Protein AF-A0A6A3B859-F1 (afdb_monomer)

Solvent-accessible surface area (backbone atoms only — not comparable to full-atom values): 10552 Å² total; per-residue (Å²): 140,86,83,90,83,88,84,82,85,83,85,79,94,73,89,78,87,81,82,96,79,79,79,92,73,79,75,86,79,73,76,80,72,73,83,77,74,80,78,75,80,76,87,73,84,78,82,74,86,73,85,73,78,82,72,88,69,77,89,72,78,86,77,82,79,72,71,83,70,83,63,79,61,38,52,19,73,79,68,69,44,76,43,48,73,91,72,56,39,71,60,63,31,50,30,62,92,42,61,76,45,74,45,32,42,40,62,57,36,34,77,78,69,65,49,62,94,81,49,85,65,33,83,42,68,48,55,26,25,76,68,76,64,46,63,54,93,79,60,76,31,84,42,64,31,48,64,44,45,80,91,106

Foldseek 3Di:
DDDDDDDDDDDDPPPPDDDDDDPPDDDPPPPPDDDPDPPPPDPDPPPPPDPDPPPPDDDDPPPPPPPPPVQVWFQFPAQRDTDRPVPFDFFPAAAQPADWDWDFLLRVCCVPPVDDPPDPRSRPIQTARPRPGHSDPPDTHPDGGTGDGPVD

Organism: Hibiscus syriacus (NCBI:txid106335)

Structure (mmCIF, N/CA/C/O backbone):
data_AF-A0A6A3B859-F1
#
_entry.id   AF-A0A6A3B859-F1
#
loop_
_atom_site.group_PDB
_atom_site.id
_atom_site.type_symbol
_atom_site.label_atom_id
_atom_site.label_alt_id
_atom_site.label_comp_id
_atom_site.label_asym_id
_atom_site.label_entity_id
_atom_site.label_seq_id
_atom_site.pdbx_PDB_ins_code
_atom_site.Cartn_x
_atom_site.Cartn_y
_atom_site.Cartn_z
_atom_site.occupancy
_atom_site.B_iso_or_equiv
_atom_site.auth_seq_id
_atom_site.auth_comp_id
_atom_site.auth_asym_id
_atom_site.auth_atom_id
_atom_site.pdbx_PDB_model_num
ATOM 1 N N . MET A 1 1 ? 65.696 -24.833 -46.883 1.00 40.25 1 MET A N 1
ATOM 2 C CA . MET A 1 1 ? 65.855 -23.664 -45.988 1.00 40.25 1 MET A CA 1
ATOM 3 C C . MET A 1 1 ? 65.036 -22.518 -46.575 1.00 40.25 1 MET A C 1
ATOM 5 O O . MET A 1 1 ? 65.518 -21.815 -47.454 1.00 40.25 1 MET A O 1
ATOM 9 N N . SER A 1 2 ? 63.761 -22.429 -46.187 1.00 37.59 2 SER A N 1
ATOM 10 C CA . SER A 1 2 ? 62.776 -21.487 -46.742 1.00 37.59 2 SER A CA 1
ATOM 11 C C . SER A 1 2 ? 62.836 -20.139 -46.027 1.00 37.59 2 SER A C 1
ATOM 13 O O . SER A 1 2 ? 62.905 -20.095 -44.801 1.00 37.59 2 SER A O 1
ATOM 15 N N . LYS A 1 3 ? 62.807 -19.043 -46.792 1.00 48.38 3 LYS A N 1
ATOM 16 C CA . LYS A 1 3 ? 62.762 -17.671 -46.272 1.00 48.38 3 LYS A CA 1
ATOM 17 C C . LYS A 1 3 ? 61.309 -17.212 -46.105 1.00 48.38 3 LYS A C 1
ATOM 19 O O . LYS A 1 3 ? 60.508 -17.347 -47.024 1.00 48.38 3 LYS A O 1
ATOM 24 N N . HIS A 1 4 ? 61.010 -16.670 -44.925 1.00 40.91 4 HIS A N 1
ATOM 25 C CA . HIS A 1 4 ? 59.766 -15.991 -44.562 1.00 40.91 4 HIS A CA 1
ATOM 26 C C . HIS A 1 4 ? 59.611 -14.652 -45.303 1.00 40.91 4 HIS A C 1
ATOM 28 O O . HIS A 1 4 ? 60.563 -13.878 -45.385 1.00 40.91 4 HIS A O 1
ATOM 34 N N . GLY A 1 5 ? 58.392 -14.353 -45.758 1.00 37.22 5 GLY A N 1
ATOM 35 C CA . GLY A 1 5 ? 57.959 -13.033 -46.219 1.00 37.22 5 GLY A CA 1
ATOM 36 C C . GLY A 1 5 ? 56.511 -12.798 -45.791 1.00 37.22 5 GLY A C 1
ATOM 37 O O . GLY A 1 5 ? 55.614 -13.517 -46.217 1.00 37.22 5 GLY A O 1
ATOM 38 N N . GLN A 1 6 ? 56.308 -11.838 -44.892 1.00 38.94 6 GLN A N 1
ATOM 39 C CA . GLN A 1 6 ? 55.046 -11.515 -44.227 1.00 38.94 6 GLN A CA 1
ATOM 40 C C . GLN A 1 6 ? 54.353 -10.366 -44.976 1.00 38.94 6 GLN A C 1
ATOM 42 O O . GLN A 1 6 ? 54.924 -9.286 -45.115 1.00 38.94 6 GLN A O 1
ATOM 47 N N . LEU A 1 7 ? 53.134 -10.601 -45.470 1.00 41.62 7 LEU A N 1
ATOM 48 C CA . LEU A 1 7 ? 52.266 -9.590 -46.084 1.00 41.62 7 LEU A CA 1
ATOM 49 C C . LEU A 1 7 ? 51.306 -9.038 -45.024 1.00 41.62 7 LEU A C 1
ATOM 51 O O . LEU A 1 7 ? 50.582 -9.787 -44.374 1.00 41.62 7 LEU A O 1
ATOM 55 N N . VAL A 1 8 ? 51.334 -7.717 -44.846 1.00 40.81 8 VAL A N 1
ATOM 56 C CA . VAL A 1 8 ? 50.486 -6.958 -43.920 1.00 40.81 8 VAL A CA 1
ATOM 57 C C . VAL A 1 8 ? 49.339 -6.356 -44.735 1.00 40.81 8 VAL A C 1
ATOM 59 O O . VAL A 1 8 ? 49.570 -5.510 -45.600 1.00 40.81 8 VAL A O 1
ATOM 62 N N . GLU A 1 9 ? 48.110 -6.812 -44.501 1.00 40.34 9 GLU A N 1
ATOM 63 C CA . GLU A 1 9 ? 46.917 -6.364 -45.227 1.00 40.34 9 GLU A CA 1
ATOM 64 C C . GLU A 1 9 ? 46.376 -5.059 -44.620 1.00 40.34 9 GLU A C 1
ATOM 66 O O . GLU A 1 9 ? 45.960 -5.001 -43.462 1.00 40.34 9 GLU A O 1
ATOM 71 N N . ARG A 1 10 ? 46.406 -3.988 -45.418 1.00 44.12 10 ARG A N 1
ATOM 72 C CA . ARG A 1 10 ? 45.831 -2.675 -45.103 1.00 44.12 10 ARG A CA 1
ATOM 73 C C . ARG A 1 10 ? 44.342 -2.689 -45.456 1.00 44.12 10 ARG A C 1
ATOM 75 O O . ARG A 1 10 ? 44.010 -2.742 -46.638 1.00 44.12 10 ARG A O 1
ATOM 82 N N . ARG A 1 11 ? 43.446 -2.578 -44.470 1.00 50.88 11 ARG A N 1
ATOM 83 C CA . ARG A 1 11 ? 42.012 -2.355 -44.731 1.00 50.88 11 ARG A CA 1
ATOM 84 C C . ARG A 1 11 ? 41.717 -0.863 -44.841 1.00 50.88 11 ARG A C 1
ATOM 86 O O . ARG A 1 11 ? 42.109 -0.065 -43.994 1.00 50.88 11 ARG A O 1
ATOM 93 N N . ASN A 1 12 ? 41.108 -0.524 -45.971 1.00 42.31 12 ASN A N 1
ATOM 94 C CA . ASN A 1 12 ? 40.900 0.809 -46.516 1.00 42.31 12 ASN A CA 1
ATOM 95 C C . ASN A 1 12 ? 39.658 1.455 -45.880 1.00 42.31 12 ASN A C 1
ATO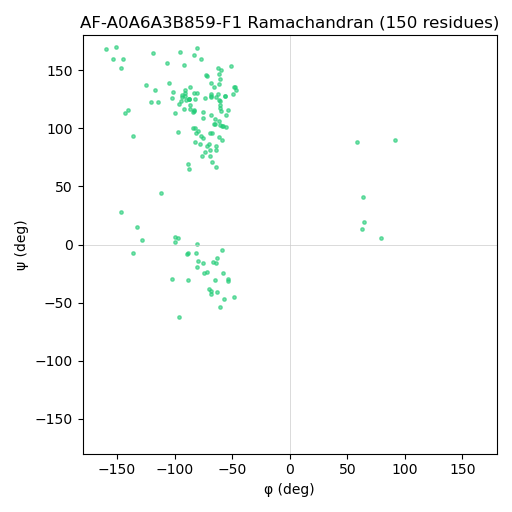M 97 O O . ASN A 1 12 ? 38.597 0.845 -45.816 1.00 42.31 12 ASN A O 1
ATOM 101 N N . LEU A 1 13 ? 39.808 2.691 -45.411 1.00 48.84 13 LEU A N 1
ATOM 102 C CA . LEU A 1 13 ? 38.779 3.511 -44.773 1.00 48.84 13 LEU A CA 1
ATOM 103 C C . LEU A 1 13 ? 38.017 4.310 -45.848 1.00 48.84 13 LEU A C 1
ATOM 105 O O . LEU A 1 13 ? 38.233 5.515 -45.963 1.00 48.84 13 LEU A O 1
ATOM 109 N N . LYS A 1 14 ? 37.216 3.656 -46.704 1.00 47.31 14 LYS A N 1
ATOM 110 C CA . LYS A 1 14 ? 36.539 4.334 -47.835 1.00 47.31 14 LYS A CA 1
ATOM 111 C C . LYS A 1 14 ? 35.150 3.816 -48.231 1.00 47.31 14 LYS A C 1
ATOM 113 O O . LYS A 1 14 ? 34.743 4.066 -49.354 1.00 47.31 14 LYS A O 1
ATOM 118 N N . ASP A 1 15 ? 34.374 3.244 -47.316 1.00 43.44 15 ASP A N 1
ATOM 119 C CA . ASP A 1 15 ? 32.955 2.939 -47.593 1.00 43.44 15 ASP A CA 1
ATOM 120 C C . ASP A 1 15 ? 32.010 3.810 -46.750 1.00 43.44 15 ASP A C 1
ATOM 122 O O . ASP A 1 15 ? 31.027 3.363 -4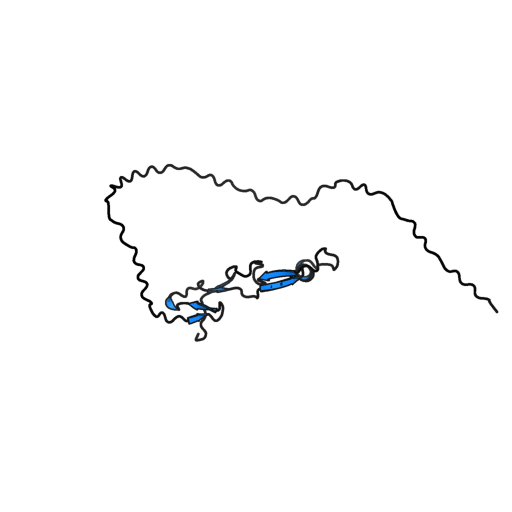6.162 1.00 43.44 15 ASP A O 1
ATOM 126 N N . PHE A 1 16 ? 32.344 5.102 -46.686 1.00 46.16 16 PHE A N 1
ATOM 127 C CA . PHE A 1 16 ? 31.431 6.158 -46.268 1.00 46.16 16 PHE A CA 1
ATOM 128 C C . PHE A 1 16 ? 30.535 6.519 -47.464 1.00 46.16 16 PHE A C 1
ATOM 130 O O . PHE A 1 16 ? 31.048 6.847 -48.532 1.00 46.16 16 PHE A O 1
ATOM 137 N N . TYR A 1 17 ? 29.222 6.564 -47.219 1.00 47.16 17 TYR A N 1
ATOM 138 C CA . TYR A 1 17 ? 28.186 7.231 -48.023 1.00 47.16 17 TYR A CA 1
ATOM 139 C C . TYR A 1 17 ? 27.477 6.404 -49.111 1.00 47.16 17 TYR A C 1
ATOM 141 O O . TYR A 1 17 ? 27.835 6.473 -50.278 1.00 47.16 17 TYR A O 1
ATOM 149 N N . MET A 1 18 ? 26.364 5.750 -48.748 1.00 44.44 18 MET A N 1
ATOM 150 C CA . MET A 1 18 ? 25.224 5.561 -49.657 1.00 44.44 18 MET A CA 1
ATOM 151 C C . MET A 1 18 ? 23.885 5.729 -48.919 1.00 44.44 18 MET A C 1
ATOM 153 O O . MET A 1 18 ? 23.530 4.951 -48.041 1.00 44.44 18 MET A O 1
ATOM 157 N N . ALA A 1 19 ? 23.163 6.770 -49.343 1.00 44.94 19 ALA A N 1
ATOM 158 C CA . ALA A 1 19 ? 21.708 6.852 -49.480 1.00 44.94 19 ALA A CA 1
ATOM 159 C C . ALA A 1 19 ? 20.816 6.612 -48.241 1.00 44.94 19 ALA A C 1
ATOM 161 O O . ALA A 1 19 ? 20.241 5.545 -48.048 1.00 44.94 19 ALA A O 1
ATOM 162 N N . LEU A 1 20 ? 20.545 7.689 -47.495 1.00 45.34 20 LEU A N 1
ATOM 163 C CA . LEU A 1 20 ? 19.324 7.812 -46.693 1.00 45.34 20 LEU A CA 1
ATOM 164 C C . LEU A 1 20 ? 18.164 8.264 -47.593 1.00 45.34 20 LEU A C 1
ATOM 166 O O . LEU A 1 20 ? 17.974 9.454 -47.824 1.00 45.34 20 LEU A O 1
ATOM 170 N N . THR A 1 21 ? 17.364 7.325 -48.088 1.00 55.19 21 THR A N 1
ATOM 171 C CA . THR A 1 21 ? 15.967 7.587 -48.478 1.00 55.19 21 THR A CA 1
ATOM 172 C C . THR A 1 21 ? 15.111 6.438 -47.959 1.00 55.19 21 THR A C 1
ATOM 174 O O . THR A 1 21 ? 14.990 5.389 -48.581 1.00 55.19 21 THR A O 1
ATOM 177 N N . VAL A 1 22 ? 14.559 6.625 -46.758 1.00 51.44 22 VAL A N 1
ATOM 178 C CA . VAL A 1 22 ? 13.645 5.673 -46.117 1.00 51.44 22 VAL A CA 1
ATOM 179 C C . VAL A 1 22 ? 12.206 6.084 -46.457 1.00 51.44 22 VAL A C 1
ATOM 181 O O . VAL A 1 22 ? 11.854 7.247 -46.247 1.00 51.44 22 VAL A O 1
ATOM 184 N N . PRO A 1 23 ? 11.357 5.174 -46.968 1.00 46.44 23 PRO A N 1
ATOM 185 C CA . PRO A 1 23 ? 9.937 5.445 -47.158 1.00 46.44 23 PRO A CA 1
ATOM 186 C C . PRO A 1 23 ? 9.251 5.644 -45.799 1.00 46.44 23 PRO A C 1
ATOM 188 O O . PRO A 1 23 ? 9.470 4.872 -44.865 1.00 46.44 23 PRO A O 1
ATOM 191 N N . LEU A 1 24 ? 8.397 6.670 -45.700 1.00 53.84 24 LEU A N 1
ATOM 192 C CA . LEU A 1 24 ? 7.482 6.889 -44.576 1.00 53.84 24 LEU A CA 1
ATOM 193 C C . LEU A 1 24 ? 6.548 5.676 -44.445 1.00 53.84 24 LEU A C 1
ATOM 195 O O . LEU A 1 24 ? 5.485 5.616 -45.060 1.00 53.84 24 LEU A O 1
ATOM 199 N N . SER A 1 25 ? 6.966 4.692 -43.653 1.00 52.84 25 SER A N 1
ATOM 200 C CA . SER A 1 25 ? 6.138 3.564 -43.248 1.00 52.84 25 SER A CA 1
ATOM 201 C C . SER A 1 25 ? 5.357 3.967 -42.003 1.00 52.84 25 SER A C 1
ATOM 203 O O . SER A 1 25 ? 5.888 4.336 -40.956 1.00 52.84 25 SER A O 1
ATOM 205 N N . ILE A 1 26 ? 4.048 3.973 -42.195 1.00 52.62 26 ILE A N 1
ATOM 206 C CA . ILE A 1 26 ? 3.012 4.336 -41.243 1.00 52.62 26 ILE A CA 1
ATOM 207 C C . ILE A 1 26 ? 3.091 3.388 -40.039 1.00 52.62 26 ILE A C 1
ATOM 209 O O . ILE A 1 26 ? 3.029 2.169 -40.183 1.00 52.62 26 ILE A O 1
ATOM 213 N N . SER A 1 27 ? 3.237 3.966 -38.847 1.00 47.41 27 SER A N 1
ATOM 214 C CA . SER A 1 27 ? 3.238 3.256 -37.565 1.00 47.41 27 SER A CA 1
ATOM 215 C C . SER A 1 27 ? 1.953 2.429 -37.376 1.00 47.41 27 SER A C 1
ATOM 217 O O . SER A 1 27 ? 0.862 3.000 -37.468 1.00 47.41 27 SER A O 1
ATOM 219 N N . PRO 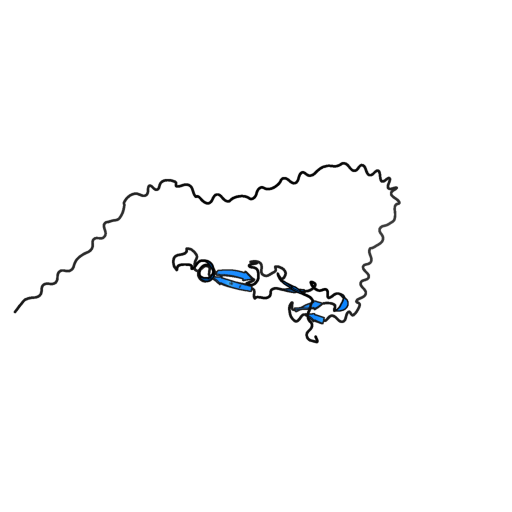A 1 28 ? 2.029 1.122 -37.048 1.00 52.94 28 PRO A N 1
ATOM 220 C CA . PRO A 1 28 ? 0.846 0.307 -36.774 1.00 52.94 28 PRO A CA 1
ATOM 221 C C . PRO A 1 28 ? 0.294 0.488 -35.350 1.00 52.94 28 PRO A C 1
ATOM 223 O O . PRO A 1 28 ? -0.727 -0.109 -35.011 1.00 52.94 28 PRO A O 1
ATOM 226 N N . TYR A 1 29 ? 0.891 1.337 -34.506 1.00 51.12 29 TYR A N 1
ATOM 227 C CA . TYR A 1 29 ? 0.357 1.611 -33.169 1.00 51.12 29 TYR A CA 1
ATOM 228 C C . TYR A 1 29 ? -0.670 2.743 -33.200 1.00 51.12 29 TYR A C 1
ATOM 230 O O . TYR A 1 29 ? -0.510 3.806 -32.598 1.00 51.12 29 TYR A O 1
ATOM 238 N N . ALA A 1 30 ? -1.781 2.476 -33.885 1.00 45.81 30 ALA A N 1
ATOM 239 C CA . ALA A 1 30 ? -3.027 3.178 -33.644 1.00 45.81 30 ALA A CA 1
ATOM 240 C C . ALA A 1 30 ? -3.444 2.918 -32.188 1.00 45.81 30 ALA A C 1
ATOM 242 O O . ALA A 1 30 ? -3.943 1.851 -31.827 1.00 45.81 30 ALA A O 1
ATOM 243 N N . ARG A 1 31 ? -3.214 3.914 -31.330 1.00 55.00 31 ARG A N 1
ATOM 244 C CA . ARG A 1 31 ? -3.743 3.976 -29.969 1.00 55.00 31 ARG A CA 1
ATOM 245 C C . ARG A 1 31 ? -5.270 3.902 -30.078 1.00 55.00 31 ARG A C 1
ATOM 247 O O . ARG A 1 31 ? -5.907 4.897 -30.424 1.00 55.00 31 ARG A O 1
ATOM 254 N N . LYS A 1 32 ? -5.861 2.732 -29.807 1.00 45.72 32 LYS A N 1
ATOM 255 C CA . LYS A 1 32 ? -7.309 2.595 -29.611 1.00 45.72 32 LYS A CA 1
ATOM 256 C C . LYS A 1 32 ? -7.676 3.451 -28.400 1.00 45.72 32 LYS A C 1
ATOM 258 O O . LYS A 1 32 ? -7.551 3.015 -27.261 1.00 45.72 32 LYS A O 1
ATOM 263 N N . LYS A 1 33 ? -8.060 4.706 -28.647 1.00 50.31 33 LYS A N 1
ATOM 264 C CA . LYS A 1 33 ? -8.799 5.502 -27.673 1.00 50.31 33 LYS A CA 1
ATOM 265 C C . LYS A 1 33 ? -10.089 4.734 -27.426 1.00 50.31 33 LYS A C 1
ATOM 267 O O . LYS A 1 33 ? -10.859 4.500 -28.355 1.00 50.31 33 LYS A O 1
ATOM 272 N N . SER A 1 34 ? -10.269 4.292 -26.192 1.00 53.19 34 SER A N 1
ATOM 273 C CA . SER A 1 34 ? -11.542 3.802 -25.690 1.00 53.19 34 SER A CA 1
ATOM 274 C C . SER A 1 34 ? -12.635 4.806 -26.081 1.00 53.19 34 SER A C 1
ATOM 276 O O . SER A 1 34 ? -12.404 6.015 -25.965 1.00 53.19 34 SER A O 1
ATOM 278 N N . PRO A 1 35 ? -13.800 4.354 -26.573 1.00 50.69 35 PRO A N 1
ATOM 279 C CA . PRO A 1 35 ? -14.904 5.255 -26.842 1.00 50.69 35 PRO A CA 1
ATOM 280 C C . PRO A 1 35 ? -15.289 5.941 -25.530 1.00 50.69 35 PRO A C 1
ATOM 282 O O . PRO A 1 35 ? -15.718 5.304 -24.570 1.00 50.69 35 PRO A O 1
ATOM 285 N N . ILE A 1 36 ? -15.088 7.257 -25.490 1.00 52.03 36 ILE A N 1
ATOM 286 C CA . ILE A 1 36 ? -15.708 8.127 -24.502 1.00 52.03 36 ILE A CA 1
ATOM 287 C C . ILE A 1 36 ? -17.199 8.043 -24.807 1.00 52.03 36 ILE A C 1
ATOM 289 O O . ILE A 1 36 ? -17.664 8.603 -25.799 1.00 52.03 36 ILE A O 1
ATOM 293 N N . PHE A 1 37 ? -17.941 7.294 -23.996 1.00 46.66 37 PHE A N 1
ATOM 294 C CA . PHE A 1 37 ? -19.388 7.417 -23.984 1.00 46.66 37 PHE A CA 1
ATOM 295 C C . PHE A 1 37 ? -19.705 8.859 -23.575 1.00 46.66 37 PHE A C 1
ATOM 297 O O . PHE A 1 37 ? -19.291 9.276 -22.489 1.00 46.66 37 PHE A O 1
ATOM 304 N N . PRO A 1 38 ? -20.405 9.653 -24.404 1.00 45.69 38 PRO A N 1
ATOM 305 C CA . PRO A 1 38 ? -20.965 10.893 -23.913 1.00 45.69 38 PRO A CA 1
ATOM 306 C C . PRO A 1 38 ? -22.011 10.499 -22.873 1.00 45.69 38 PRO A C 1
ATOM 308 O O . PRO A 1 38 ? -23.074 9.975 -23.211 1.00 45.69 38 PRO A O 1
ATOM 311 N N . HIS A 1 39 ? -21.715 10.730 -21.594 1.00 45.16 39 HIS A N 1
ATOM 312 C CA . HIS A 1 39 ? -22.773 10.828 -20.605 1.00 45.16 39 HIS A CA 1
ATOM 313 C C . HIS A 1 39 ? -23.680 11.966 -21.073 1.00 45.16 39 HIS A C 1
ATOM 315 O O . HIS A 1 39 ? -23.350 13.145 -20.954 1.00 45.16 39 HIS A O 1
ATOM 321 N N . ARG A 1 40 ? -24.818 11.594 -21.670 1.00 42.94 40 ARG A N 1
ATOM 322 C CA . ARG A 1 40 ? -25.971 12.472 -21.812 1.00 42.94 40 ARG A CA 1
ATOM 323 C C . ARG A 1 40 ? -26.312 12.937 -20.402 1.00 42.94 40 ARG A C 1
ATOM 325 O O . ARG A 1 40 ? -26.923 12.200 -19.632 1.00 42.94 40 ARG A O 1
ATOM 332 N N . PHE A 1 41 ? -25.909 14.154 -20.068 1.00 47.44 41 PHE A N 1
ATOM 333 C CA . PHE A 1 41 ? -26.579 14.896 -19.020 1.00 47.44 41 PHE A CA 1
ATOM 334 C C . PHE A 1 41 ? -28.010 15.086 -19.499 1.00 47.44 41 PHE A C 1
ATOM 336 O O . PHE A 1 41 ? -28.265 15.801 -20.462 1.00 47.44 41 PHE A O 1
ATOM 343 N N . ASN A 1 42 ? -28.920 14.339 -18.886 1.00 44.72 42 ASN A N 1
ATOM 344 C CA . ASN A 1 42 ? -30.348 14.543 -19.007 1.00 44.72 42 ASN A CA 1
ATOM 345 C C . ASN A 1 42 ? -30.681 15.771 -18.146 1.00 44.72 42 ASN A C 1
ATOM 347 O O . ASN A 1 42 ? -30.582 15.667 -16.921 1.00 44.72 42 ASN A O 1
ATOM 351 N N . PRO A 1 43 ? -31.025 16.938 -18.716 1.00 46.91 43 PRO A N 1
ATOM 352 C CA . PRO A 1 43 ? -31.526 18.039 -17.922 1.00 46.91 43 PRO A CA 1
ATOM 353 C C . PRO A 1 43 ? -33.010 17.760 -17.699 1.00 46.91 43 PRO A C 1
ATOM 355 O O . PRO A 1 43 ? -33.854 18.156 -18.496 1.00 46.91 43 PRO A O 1
ATOM 358 N N . TYR A 1 44 ? -33.334 17.022 -16.641 1.00 49.34 44 TYR A N 1
ATOM 359 C CA . TYR A 1 44 ? -34.703 17.003 -16.143 1.00 49.34 44 TYR A CA 1
ATOM 360 C C . TYR A 1 44 ? -34.875 18.231 -15.241 1.00 49.34 44 TYR A C 1
ATOM 362 O O . TYR A 1 44 ? -34.208 18.308 -14.205 1.00 49.34 44 TYR A O 1
ATOM 370 N N . PRO A 1 45 ? -35.727 19.209 -15.592 1.00 47.69 45 PRO A N 1
ATOM 371 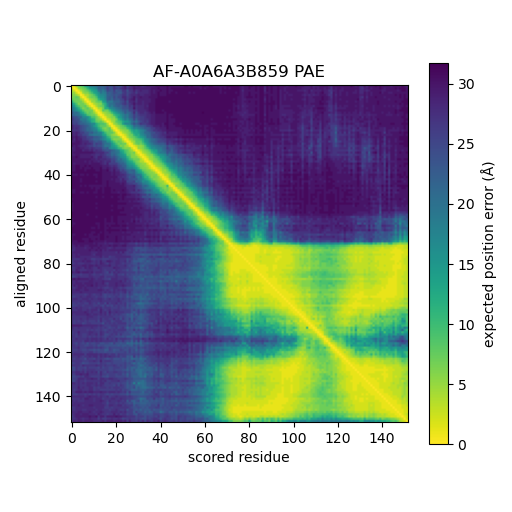C CA . PRO A 1 45 ? -36.095 20.254 -14.658 1.00 47.69 45 PRO A CA 1
ATOM 372 C C . PRO A 1 45 ? -37.085 19.656 -13.655 1.00 47.69 45 PRO A C 1
ATOM 374 O O . PRO A 1 45 ? -38.296 19.645 -13.870 1.00 47.69 45 PRO A O 1
ATOM 377 N N . SER A 1 46 ? -36.575 19.146 -12.537 1.00 44.53 46 SER A N 1
ATOM 378 C CA . SER A 1 46 ? -37.406 18.931 -11.355 1.00 44.53 46 SER A CA 1
ATOM 379 C C . SER A 1 46 ? -37.774 20.306 -10.808 1.00 44.53 46 SER A C 1
ATOM 381 O O . SER A 1 46 ? -36.996 20.942 -10.102 1.00 44.53 46 SER A O 1
ATOM 383 N N . SER A 1 47 ? -38.955 20.790 -11.184 1.00 55.22 47 SER A N 1
ATOM 384 C CA . SER A 1 47 ? -39.551 22.005 -10.639 1.00 55.22 47 SER A CA 1
ATOM 385 C C . SER A 1 47 ? -39.963 21.756 -9.186 1.00 55.22 47 SER A C 1
ATOM 387 O O . SER A 1 47 ? -41.141 21.566 -8.885 1.00 55.22 47 SER A O 1
ATOM 389 N N . VAL A 1 48 ? -38.995 21.748 -8.270 1.00 52.38 48 VAL A N 1
ATOM 390 C CA . VAL A 1 48 ? -39.270 21.761 -6.834 1.00 52.38 48 VAL A CA 1
ATOM 391 C C . VAL A 1 48 ? -39.583 23.206 -6.454 1.00 52.38 48 VAL A C 1
ATOM 393 O O . VAL A 1 48 ? -38.694 24.036 -6.283 1.00 52.38 48 VAL A O 1
ATOM 396 N N . LYS A 1 49 ? -40.875 23.536 -6.376 1.00 51.50 49 LYS A N 1
ATOM 397 C CA . LYS A 1 49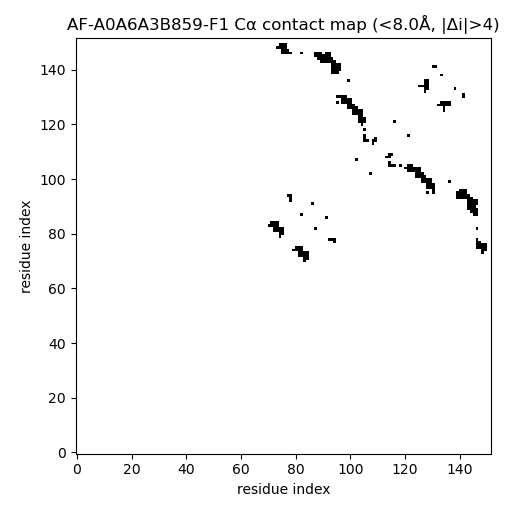 ? -41.329 24.771 -5.733 1.00 51.50 49 LYS A CA 1
ATOM 398 C C . LYS A 1 49 ? -41.147 24.599 -4.229 1.00 51.50 49 LYS A C 1
ATOM 400 O O . LYS A 1 49 ? -42.088 24.215 -3.544 1.00 51.50 49 LYS A O 1
ATOM 405 N N . THR A 1 50 ? -39.954 24.879 -3.718 1.00 49.06 50 THR A N 1
ATOM 406 C CA . THR A 1 50 ? -39.786 25.079 -2.279 1.00 49.06 50 THR A CA 1
ATOM 407 C C . THR A 1 50 ? -39.820 26.569 -2.000 1.00 49.06 50 THR A C 1
ATOM 409 O O . THR A 1 50 ? -38.843 27.294 -2.168 1.00 49.06 50 THR A O 1
ATOM 412 N N . SER A 1 51 ? -40.998 27.039 -1.606 1.00 56.28 51 SER A N 1
ATOM 413 C CA . SER A 1 51 ? -41.193 28.325 -0.950 1.00 56.28 51 SER A CA 1
ATOM 414 C C . SER A 1 51 ? -40.474 28.297 0.398 1.00 56.28 51 SER A C 1
ATOM 416 O O . SER A 1 51 ? -41.066 27.973 1.424 1.00 56.28 51 SER A O 1
ATOM 418 N N . HIS A 1 52 ? -39.178 28.600 0.395 1.00 54.75 52 HIS A N 1
ATOM 419 C CA . HIS A 1 52 ? -38.447 28.887 1.618 1.00 54.75 52 HIS A CA 1
ATOM 420 C C . HIS A 1 52 ? -38.663 30.356 1.970 1.00 54.75 52 HIS A C 1
ATOM 422 O O . HIS A 1 52 ? -38.039 31.258 1.412 1.00 54.75 52 HIS A O 1
ATOM 428 N N . SER A 1 53 ? -39.574 30.594 2.910 1.00 57.88 53 SER A N 1
ATOM 429 C CA . SER A 1 53 ? -39.568 31.807 3.715 1.00 57.88 53 SER A CA 1
ATOM 430 C C . SER A 1 53 ? -38.199 31.919 4.387 1.00 57.88 53 SER A C 1
ATOM 432 O O . SER A 1 53 ? -37.859 31.101 5.241 1.00 57.88 53 SER A O 1
ATOM 434 N N . VAL A 1 54 ? -37.398 32.904 3.978 1.00 54.59 54 VAL A N 1
ATOM 435 C CA . VAL A 1 54 ? -36.112 33.219 4.608 1.00 54.59 54 VAL A CA 1
ATOM 436 C C . VAL A 1 54 ? -36.400 33.812 5.985 1.00 54.59 54 VAL A C 1
ATOM 438 O O . VAL A 1 54 ? -36.521 35.025 6.155 1.00 54.59 54 VAL A O 1
ATOM 441 N N . SER A 1 55 ? -36.552 32.950 6.986 1.00 62.38 55 SER A N 1
ATOM 442 C CA . SER A 1 55 ? -36.433 33.353 8.380 1.00 62.38 55 SER A CA 1
ATOM 443 C C . SER A 1 55 ? -34.970 33.706 8.621 1.00 62.38 55 SER A C 1
ATOM 445 O O . SER A 1 55 ? -34.096 32.843 8.559 1.00 62.38 55 SER A O 1
ATOM 447 N N . LYS A 1 56 ? -34.705 34.995 8.851 1.00 59.78 56 LYS A N 1
ATOM 448 C CA . LYS A 1 56 ? -33.400 35.531 9.248 1.00 59.78 56 LYS A CA 1
ATOM 449 C C . LYS A 1 56 ? -33.019 34.973 10.626 1.00 59.78 56 LYS A C 1
ATOM 451 O O . LYS A 1 56 ? -33.225 35.638 11.634 1.00 59.78 56 LYS A O 1
ATOM 456 N N . SER A 1 57 ? -32.495 33.753 10.685 1.00 65.88 57 SER A N 1
ATOM 457 C CA . SER A 1 57 ? -31.778 33.265 11.861 1.00 65.88 57 SER A CA 1
ATOM 458 C C . SER A 1 57 ? -30.314 33.669 11.726 1.00 65.88 57 SER A C 1
ATOM 460 O O . SER A 1 57 ? -29.685 33.406 10.700 1.00 65.88 57 SER A O 1
ATOM 462 N N . ALA A 1 58 ? -29.806 34.358 12.745 1.00 71.06 58 ALA A N 1
ATOM 463 C CA . ALA A 1 58 ? -28.418 34.785 12.857 1.00 71.06 58 ALA A CA 1
ATOM 464 C C . ALA A 1 58 ? -27.435 33.613 12.629 1.00 71.06 58 ALA A C 1
ATOM 466 O O . ALA A 1 58 ? -27.794 32.460 12.881 1.00 71.06 58 ALA A O 1
ATOM 467 N N . PRO A 1 59 ? -26.196 33.878 12.172 1.00 63.41 59 PRO A N 1
ATOM 468 C CA . PRO A 1 59 ? -25.185 32.840 12.037 1.00 63.41 59 PRO A CA 1
ATOM 469 C C . PRO A 1 59 ? -24.828 32.315 13.430 1.00 63.41 59 PRO A C 1
ATOM 471 O O . PRO A 1 59 ? -24.121 32.970 14.194 1.00 63.41 59 PRO A O 1
ATOM 474 N N . HIS A 1 60 ? -25.341 31.137 13.777 1.00 67.06 60 HIS A N 1
ATOM 475 C CA . HIS A 1 60 ? -24.850 30.409 14.937 1.00 67.06 60 HIS A CA 1
ATOM 476 C C . HIS A 1 60 ? -23.424 29.939 14.624 1.00 67.06 60 HIS A C 1
ATOM 478 O O . HIS A 1 60 ? -23.212 29.325 13.573 1.00 67.06 60 HIS A O 1
ATOM 484 N N . PRO A 1 61 ? -22.433 30.222 15.485 1.00 71.56 61 PRO A N 1
ATOM 485 C CA . PRO A 1 61 ? -21.106 29.662 15.308 1.00 71.56 61 PRO A CA 1
ATOM 486 C C . PRO A 1 61 ? -21.208 28.136 15.394 1.00 71.56 61 PRO A C 1
ATOM 488 O O . PRO A 1 61 ? -21.719 27.595 16.375 1.00 71.56 61 PRO A O 1
ATOM 491 N N . ILE A 1 62 ? -20.737 27.443 14.354 1.00 73.81 62 ILE A N 1
ATOM 492 C CA . ILE A 1 62 ? -20.533 25.995 14.396 1.00 73.81 62 ILE A CA 1
ATOM 493 C C . ILE A 1 62 ? -19.391 25.759 15.388 1.00 73.81 62 ILE A C 1
ATOM 495 O O . ILE A 1 62 ? -18.218 25.911 15.052 1.00 73.81 62 ILE A O 1
ATOM 499 N N . LEU A 1 63 ? -19.740 25.458 16.637 1.00 65.38 63 LEU A N 1
ATOM 500 C CA . LEU A 1 63 ? -18.791 25.024 17.653 1.00 65.38 63 LEU A CA 1
ATOM 501 C C . LEU A 1 63 ? -18.538 23.530 17.462 1.00 65.38 63 LEU A C 1
ATOM 503 O O . LEU A 1 63 ? -19.336 22.687 17.865 1.00 65.38 63 LEU A O 1
ATOM 507 N N . CYS A 1 64 ? -17.416 23.207 16.824 1.00 63.47 64 CYS A N 1
ATOM 508 C CA . CYS A 1 64 ? -16.881 21.853 16.793 1.00 63.47 64 CYS A CA 1
ATOM 509 C C . CYS A 1 64 ? -16.285 21.527 18.171 1.00 63.47 64 CYS A C 1
ATOM 511 O O . CYS A 1 64 ? -15.077 21.627 18.366 1.00 63.47 64 CYS A O 1
ATOM 513 N N . SER A 1 65 ? -17.125 21.168 19.141 1.00 66.38 65 SER A N 1
ATOM 514 C CA . SER A 1 65 ? -16.666 20.615 20.419 1.00 66.38 65 SER A CA 1
ATOM 515 C C . SER A 1 65 ? -16.245 19.160 20.219 1.00 66.38 65 SER A C 1
ATOM 517 O O . SER A 1 65 ? -16.977 18.236 20.561 1.00 66.38 65 SER A O 1
ATOM 519 N N . SER A 1 66 ? -15.071 18.937 19.628 1.00 64.69 66 SER A N 1
ATOM 520 C CA . SER A 1 66 ? -14.364 17.677 19.842 1.00 64.69 66 SER A CA 1
ATOM 521 C C . SER A 1 66 ? -13.697 17.776 21.209 1.00 64.69 66 SER A C 1
ATOM 523 O O . SER A 1 66 ? -12.549 18.212 21.313 1.00 64.69 66 SER A O 1
ATOM 525 N N . GLU A 1 67 ? -14.433 17.425 22.265 1.00 67.38 67 GLU A N 1
ATOM 526 C CA . GLU A 1 67 ? -13.786 17.034 23.516 1.00 67.38 67 GLU A CA 1
ATOM 527 C C . GLU A 1 67 ? -12.718 15.996 23.143 1.00 67.38 67 GLU A C 1
ATOM 529 O O . GLU A 1 67 ? -13.031 15.077 22.376 1.00 67.38 67 GLU A O 1
ATOM 534 N N . PRO A 1 68 ? -11.458 16.135 23.590 1.00 60.44 68 PRO A N 1
ATOM 535 C CA . PRO A 1 68 ? -10.453 15.116 23.366 1.00 60.44 68 PRO A CA 1
ATOM 536 C C . PRO A 1 68 ? -10.848 13.920 24.228 1.00 60.44 68 PRO A C 1
ATOM 538 O O . PRO A 1 68 ? -10.358 13.735 25.339 1.00 60.44 68 PRO A O 1
ATOM 541 N N . SER A 1 69 ? -11.779 13.106 23.739 1.00 60.81 69 SER A N 1
ATOM 542 C CA . SER A 1 69 ? -11.949 11.758 24.232 1.00 60.81 69 SER A CA 1
ATOM 543 C C . SER A 1 69 ? -10.575 11.128 24.105 1.00 60.81 69 SER A C 1
ATOM 545 O O . SER A 1 69 ? -10.011 11.016 23.013 1.00 60.81 69 SER A O 1
ATOM 547 N N . ALA A 1 70 ? -10.004 10.787 25.256 1.00 60.94 70 ALA A N 1
ATOM 548 C CA . ALA A 1 70 ? -8.839 9.936 25.367 1.00 60.94 70 ALA A CA 1
ATOM 549 C C . ALA A 1 70 ? -9.230 8.548 24.843 1.00 60.94 70 ALA A C 1
ATOM 551 O O . ALA A 1 70 ? -9.370 7.584 25.591 1.00 60.94 70 ALA A O 1
ATOM 552 N N . HIS A 1 71 ? -9.499 8.461 23.541 1.00 69.25 71 HIS A N 1
ATOM 553 C CA . HIS A 1 71 ? -9.568 7.206 22.837 1.00 69.25 71 HIS A CA 1
ATOM 554 C C . HIS A 1 71 ? -8.218 6.555 23.092 1.00 69.25 71 HIS A C 1
ATOM 556 O O . HIS A 1 71 ? -7.179 7.199 22.923 1.00 69.25 71 HIS A O 1
ATOM 562 N N . ASN A 1 72 ? -8.237 5.313 23.570 1.00 85.88 72 ASN A N 1
ATOM 563 C CA . ASN A 1 72 ? -7.040 4.500 23.753 1.00 85.88 72 ASN A CA 1
ATOM 564 C C . ASN A 1 72 ? -6.482 4.170 22.361 1.00 85.88 72 ASN A C 1
ATOM 566 O O . ASN A 1 72 ? -6.631 3.053 21.864 1.00 85.88 72 ASN A O 1
ATOM 570 N N . LEU A 1 73 ? -5.929 5.190 21.698 1.00 92.50 73 LEU A N 1
ATOM 571 C CA . LEU A 1 73 ? -5.378 5.105 20.363 1.00 92.50 73 LEU A CA 1
ATOM 572 C C . LEU A 1 73 ? -4.221 4.122 20.413 1.00 92.50 73 LEU A C 1
ATOM 574 O O . LEU A 1 73 ? -3.328 4.216 21.254 1.00 92.50 73 LEU A O 1
ATOM 578 N N . LYS A 1 74 ? -4.251 3.173 19.489 1.00 94.62 74 LYS A N 1
ATOM 579 C CA . LYS A 1 74 ? -3.181 2.204 19.304 1.00 94.62 74 LYS A CA 1
ATOM 580 C C . LYS A 1 74 ? -2.411 2.549 18.038 1.00 94.62 74 LYS A C 1
ATOM 582 O O . LYS A 1 74 ? -2.948 3.159 17.113 1.00 94.62 74 LYS A O 1
ATOM 587 N N . THR A 1 75 ? -1.158 2.116 17.965 1.00 95.81 75 THR A N 1
ATOM 588 C CA . THR A 1 75 ? -0.349 2.235 16.746 1.00 95.81 75 THR A CA 1
ATOM 589 C C . THR A 1 75 ? -0.459 0.956 15.935 1.00 95.81 75 THR A C 1
ATOM 591 O O . THR A 1 75 ? -0.222 -0.141 16.443 1.00 95.81 75 THR A O 1
ATOM 594 N N . CYS A 1 76 ? -0.811 1.085 14.658 1.00 96.62 76 CYS A N 1
ATOM 595 C CA . CYS A 1 76 ? -0.890 -0.059 13.762 1.00 96.62 76 CYS A CA 1
ATOM 596 C C . CYS A 1 76 ? 0.515 -0.547 13.385 1.00 96.62 76 CYS A C 1
ATOM 598 O O . CYS A 1 76 ? 1.303 0.220 12.831 1.00 96.62 76 CYS A O 1
ATOM 600 N N . LYS A 1 77 ? 0.809 -1.839 13.585 1.00 96.12 77 LYS A N 1
ATOM 601 C CA . LYS A 1 77 ? 2.103 -2.447 13.212 1.00 96.12 77 LYS A CA 1
ATOM 602 C C . LYS A 1 77 ? 2.350 -2.508 11.702 1.00 96.12 77 LYS A C 1
ATOM 604 O O . LYS A 1 77 ? 3.480 -2.708 11.269 1.00 96.12 77 LYS A O 1
ATOM 609 N N . VAL A 1 78 ? 1.301 -2.314 10.901 1.00 95.31 78 VAL A N 1
ATOM 610 C CA . VAL A 1 78 ? 1.355 -2.410 9.438 1.00 95.31 78 VAL A CA 1
ATOM 611 C C . VAL A 1 78 ? 1.537 -1.037 8.783 1.00 95.31 78 VAL A C 1
ATOM 613 O O . VAL A 1 78 ? 2.555 -0.790 8.144 1.00 95.31 78 VAL A O 1
ATOM 616 N N . CYS A 1 79 ? 0.581 -0.117 8.955 1.00 94.44 79 CYS A N 1
ATOM 617 C CA . CYS A 1 79 ? 0.633 1.215 8.333 1.00 94.44 79 CYS A CA 1
ATOM 618 C C . CYS A 1 79 ? 1.348 2.275 9.182 1.00 94.44 79 CYS A C 1
ATOM 620 O O . CYS A 1 79 ? 1.574 3.378 8.694 1.00 94.44 79 CYS A O 1
ATOM 622 N N . LYS A 1 80 ? 1.698 1.961 10.439 1.00 93.38 80 LYS A N 1
ATOM 623 C CA . LYS A 1 80 ? 2.374 2.864 11.391 1.00 93.38 80 LYS A CA 1
ATOM 624 C C . LYS A 1 80 ? 1.573 4.116 11.772 1.00 93.38 80 LYS A C 1
ATOM 626 O O . LYS A 1 80 ? 2.126 5.036 12.365 1.00 93.38 80 LYS A O 1
ATOM 631 N N . THR A 1 81 ? 0.277 4.158 11.464 1.00 94.31 81 THR A N 1
ATOM 632 C CA . THR A 1 81 ? -0.616 5.244 11.887 1.00 94.31 81 THR A CA 1
ATOM 633 C C . THR A 1 81 ? -1.291 4.907 13.213 1.00 94.31 81 THR A C 1
ATOM 635 O O . THR A 1 81 ? -1.483 3.731 13.543 1.00 94.31 81 THR A O 1
ATOM 638 N N . GLN A 1 82 ? -1.679 5.943 13.957 1.00 95.75 82 GLN A N 1
ATOM 639 C CA . GLN A 1 82 ? -2.568 5.786 15.105 1.00 95.75 82 GLN A CA 1
ATOM 640 C C . GLN A 1 82 ? -3.987 5.459 14.629 1.00 95.75 82 GLN A C 1
ATOM 642 O O . GLN A 1 82 ? -4.417 5.948 13.582 1.00 95.75 82 GLN A O 1
ATOM 647 N N . PHE A 1 83 ? -4.700 4.630 15.383 1.00 95.44 83 PHE A N 1
ATOM 648 C CA . PHE A 1 83 ? -6.089 4.273 15.113 1.00 95.44 83 PHE A CA 1
ATOM 649 C C . PHE A 1 83 ? -6.857 4.049 16.419 1.00 95.44 83 PHE A C 1
ATOM 651 O O . PHE A 1 83 ? -6.274 3.647 17.427 1.00 95.44 83 PHE A O 1
ATOM 658 N N . ASP A 1 84 ? -8.168 4.288 16.391 1.00 94.62 84 ASP A N 1
ATOM 659 C CA . ASP A 1 84 ? -9.076 3.913 17.478 1.00 94.62 84 ASP A CA 1
ATOM 660 C C . ASP A 1 84 ? -9.548 2.462 17.265 1.00 94.62 84 ASP A C 1
ATOM 662 O O . ASP A 1 84 ? -10.170 2.180 16.232 1.00 94.62 84 ASP A O 1
ATOM 666 N N . PRO A 1 85 ? -9.294 1.533 18.207 1.00 94.12 85 PRO A N 1
ATOM 667 C CA . PRO A 1 85 ? -9.809 0.168 18.133 1.00 94.12 85 PRO A CA 1
ATOM 668 C C . PRO A 1 85 ? -11.328 0.083 17.943 1.00 94.12 85 PRO A C 1
ATOM 670 O O . PRO A 1 85 ? -11.795 -0.839 17.278 1.00 94.12 85 PRO A O 1
ATOM 673 N N . LEU A 1 86 ? -12.098 1.044 18.467 1.00 93.31 86 LEU A N 1
ATOM 674 C CA . LEU A 1 86 ? -13.561 1.060 18.351 1.00 93.31 86 LEU A CA 1
ATOM 675 C C . LEU A 1 86 ? -14.047 1.399 16.935 1.00 93.31 86 LEU A C 1
ATOM 677 O O . LEU A 1 86 ? -15.149 1.011 16.554 1.00 93.31 86 LEU A O 1
ATOM 681 N N . LEU A 1 87 ? -13.225 2.089 16.140 1.00 93.94 87 LEU A N 1
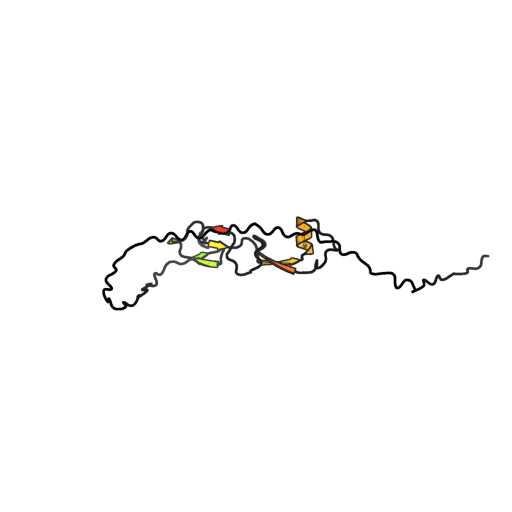ATOM 682 C CA . LEU A 1 87 ? -13.517 2.437 14.744 1.00 93.94 87 LEU A CA 1
ATOM 683 C C . LEU A 1 87 ? -12.821 1.495 13.749 1.00 93.94 87 LEU A C 1
ATOM 685 O O . LEU A 1 87 ? -12.864 1.715 12.536 1.00 93.94 87 LEU A O 1
ATOM 689 N N . ASN A 1 88 ? -12.170 0.439 14.244 1.00 95.69 88 ASN A N 1
ATOM 690 C CA . ASN A 1 88 ? -11.400 -0.480 13.423 1.00 95.69 88 ASN A CA 1
ATOM 691 C C . ASN A 1 88 ? -12.313 -1.457 12.668 1.00 95.69 88 ASN A C 1
ATOM 693 O O . ASN A 1 88 ? -12.688 -2.516 13.167 1.00 95.69 88 ASN A O 1
ATOM 697 N N . HIS A 1 89 ? -12.664 -1.104 11.436 1.00 96.25 89 HIS A N 1
ATOM 698 C CA . HIS A 1 89 ? -13.430 -1.965 10.538 1.00 96.25 89 HIS A CA 1
ATOM 699 C C . HIS A 1 89 ? -12.508 -2.766 9.591 1.00 96.25 89 HIS A C 1
ATOM 701 O O . HIS A 1 89 ? -11.352 -2.387 9.391 1.00 96.25 89 HIS A O 1
ATOM 707 N N . PRO A 1 90 ? -13.000 -3.821 8.903 1.00 97.44 90 PRO A N 1
ATOM 708 C CA . PRO A 1 90 ? -12.176 -4.707 8.063 1.00 97.44 90 PRO A CA 1
ATOM 709 C C . PRO A 1 90 ? -11.406 -4.057 6.898 1.00 97.44 90 PRO A C 1
ATOM 711 O O . PRO A 1 90 ? -10.671 -4.737 6.190 1.00 97.44 90 PRO A O 1
ATOM 714 N N . ARG A 1 91 ? -11.596 -2.758 6.648 1.00 96.81 91 ARG A N 1
ATOM 715 C CA . ARG A 1 91 ? -10.947 -1.991 5.572 1.00 96.81 91 ARG A CA 1
ATOM 716 C C . ARG A 1 91 ? -10.369 -0.657 6.068 1.00 96.81 91 ARG A C 1
ATOM 718 O O . ARG A 1 91 ? -10.124 0.220 5.244 1.00 96.81 91 ARG A O 1
ATOM 725 N N . ALA A 1 92 ? -10.229 -0.480 7.384 1.00 97.19 92 ALA A N 1
ATOM 726 C CA . ALA A 1 92 ? -9.801 0.779 7.997 1.00 97.19 92 ALA A CA 1
ATOM 727 C C . ALA A 1 92 ? -8.332 1.094 7.684 1.00 97.19 92 ALA A C 1
ATOM 729 O O . ALA A 1 92 ? -7.978 2.223 7.352 1.00 97.19 92 ALA A O 1
ATOM 730 N N . CYS A 1 93 ? -7.484 0.067 7.709 1.00 97.75 93 CYS A N 1
ATOM 731 C CA . CYS A 1 93 ? -6.073 0.176 7.395 1.00 97.75 93 CYS A CA 1
ATOM 732 C C . CYS A 1 93 ? -5.862 0.016 5.889 1.00 97.75 93 CYS A C 1
ATOM 734 O O . CYS A 1 93 ? -6.246 -1.001 5.307 1.00 97.75 93 CYS A O 1
ATOM 736 N N . ARG A 1 94 ? -5.199 0.994 5.264 1.00 97.56 94 ARG A N 1
ATOM 737 C CA . ARG A 1 94 ? -4.699 0.883 3.890 1.00 97.56 94 ARG A CA 1
ATOM 738 C C . ARG A 1 94 ? -3.183 0.906 3.895 1.00 97.56 94 ARG A C 1
ATOM 740 O O . ARG A 1 94 ? -2.583 1.868 4.365 1.00 97.56 94 ARG A O 1
ATOM 747 N N . PHE A 1 95 ? -2.566 -0.134 3.353 1.00 97.31 95 PHE A N 1
ATOM 748 C CA . PHE A 1 95 ? -1.110 -0.248 3.280 1.00 97.31 95 PHE A CA 1
ATOM 749 C C . PHE A 1 95 ? -0.660 -0.942 1.994 1.00 97.31 95 PHE A C 1
ATOM 751 O O . PHE A 1 95 ? -1.434 -1.629 1.320 1.00 97.31 95 PHE A O 1
ATOM 758 N N . HIS A 1 96 ? 0.599 -0.717 1.639 1.00 97.56 96 HIS A N 1
ATOM 759 C CA . HIS A 1 96 ? 1.285 -1.461 0.591 1.00 97.56 96 HIS A CA 1
ATOM 760 C C . HIS A 1 96 ? 1.979 -2.662 1.227 1.00 97.56 96 HIS A C 1
ATOM 762 O O . HIS A 1 96 ? 2.626 -2.535 2.264 1.00 97.56 96 HIS A O 1
ATOM 768 N N . THR A 1 97 ? 1.814 -3.840 0.633 1.00 96.50 97 THR A N 1
ATOM 769 C CA . THR A 1 97 ? 2.402 -5.095 1.136 1.00 96.50 97 THR A CA 1
ATOM 770 C C . THR A 1 97 ? 3.868 -5.258 0.743 1.00 96.50 97 THR A C 1
ATOM 772 O O . THR A 1 97 ? 4.590 -6.034 1.362 1.00 96.50 97 THR A O 1
ATOM 775 N N . ALA A 1 98 ? 4.309 -4.522 -0.275 1.00 95.50 98 ALA A N 1
ATOM 776 C CA . ALA A 1 98 ? 5.687 -4.480 -0.741 1.00 95.50 98 ALA A CA 1
ATOM 777 C C . ALA A 1 98 ? 6.250 -3.060 -0.610 1.00 95.50 98 ALA A C 1
ATOM 779 O O . ALA A 1 98 ? 5.497 -2.104 -0.443 1.00 95.50 98 ALA A O 1
ATOM 780 N N . HIS A 1 99 ? 7.571 -2.923 -0.691 1.00 94.75 99 HIS A N 1
ATOM 781 C CA . HIS A 1 99 ? 8.257 -1.637 -0.577 1.00 94.75 99 HIS A CA 1
ATOM 782 C C . HIS A 1 99 ? 8.146 -0.800 -1.863 1.00 94.75 99 HIS A C 1
ATOM 784 O O . HIS A 1 99 ? 7.903 -1.331 -2.951 1.00 94.75 99 HIS A O 1
ATOM 790 N N . PHE A 1 100 ? 8.349 0.512 -1.724 1.00 96.56 100 PHE A N 1
ATOM 791 C CA . PHE A 1 100 ? 8.586 1.420 -2.842 1.00 96.56 100 PHE A CA 1
ATOM 792 C C . PHE A 1 100 ? 10.065 1.344 -3.226 1.00 96.56 100 PHE A C 1
ATOM 794 O O . PHE A 1 100 ? 10.932 1.505 -2.363 1.00 96.56 100 PHE A O 1
ATOM 801 N N . GLY A 1 101 ? 10.358 1.058 -4.490 1.00 95.44 101 GLY A N 1
ATOM 802 C CA . GLY A 1 101 ? 11.717 0.755 -4.926 1.00 95.44 101 GLY A CA 1
ATOM 803 C C . GLY A 1 101 ? 11.955 1.074 -6.391 1.00 95.44 101 GLY A C 1
ATOM 804 O O . GLY A 1 101 ? 11.020 1.220 -7.174 1.00 95.44 101 GLY A O 1
ATOM 805 N N . GLY A 1 102 ? 13.234 1.219 -6.740 1.00 94.38 102 GLY A N 1
ATOM 806 C CA . GLY A 1 102 ? 13.684 1.390 -8.114 1.00 94.38 102 GLY A CA 1
ATOM 807 C C . GLY A 1 102 ? 14.011 0.049 -8.765 1.00 94.38 102 GLY A C 1
ATOM 808 O O . GLY A 1 102 ? 14.832 -0.704 -8.245 1.00 94.38 102 GLY A O 1
ATOM 809 N N . GLU A 1 103 ? 13.446 -0.218 -9.937 1.00 90.50 103 GLU A N 1
ATOM 810 C CA . GLU A 1 103 ? 13.795 -1.361 -10.778 1.00 90.50 103 GLU A CA 1
ATOM 811 C C . GLU A 1 103 ? 14.179 -0.888 -12.183 1.00 90.50 103 GLU A C 1
ATOM 813 O O . GLU A 1 103 ? 13.562 0.014 -12.751 1.00 90.50 103 GLU A O 1
ATOM 818 N N . THR A 1 104 ? 15.244 -1.457 -12.751 1.00 88.44 104 THR A N 1
ATOM 819 C CA . THR A 1 104 ? 15.646 -1.114 -14.118 1.00 88.44 104 THR A CA 1
ATOM 820 C C . THR A 1 104 ? 14.677 -1.711 -15.124 1.00 88.44 104 THR A C 1
ATOM 822 O O . THR A 1 104 ? 14.202 -2.836 -14.949 1.00 88.44 104 THR A O 1
ATOM 825 N N . LYS A 1 105 ? 14.456 -0.994 -16.229 1.00 80.56 105 LYS A N 1
ATOM 826 C CA . LYS A 1 105 ? 13.669 -1.473 -17.370 1.00 80.56 105 LYS A CA 1
ATOM 827 C C . LYS A 1 105 ? 14.090 -2.874 -17.802 1.00 80.56 105 LYS A C 1
ATOM 829 O O . LYS A 1 105 ? 13.245 -3.742 -17.974 1.00 80.56 105 LYS A O 1
ATOM 834 N N . ARG A 1 106 ? 15.404 -3.114 -17.888 1.00 80.19 106 ARG A N 1
ATOM 835 C CA . ARG A 1 106 ? 15.965 -4.420 -18.249 1.00 80.19 106 ARG A CA 1
ATOM 836 C C . ARG A 1 106 ? 15.492 -5.529 -17.315 1.00 80.19 106 ARG A C 1
ATOM 838 O O . ARG A 1 106 ? 15.098 -6.590 -17.782 1.00 80.19 106 ARG A O 1
ATOM 845 N N . LYS A 1 107 ? 15.540 -5.296 -15.999 1.00 78.62 107 LYS A N 1
ATOM 846 C CA . LYS A 1 107 ? 15.127 -6.297 -15.012 1.00 78.62 107 LYS A CA 1
ATOM 847 C C . LYS A 1 107 ? 13.615 -6.5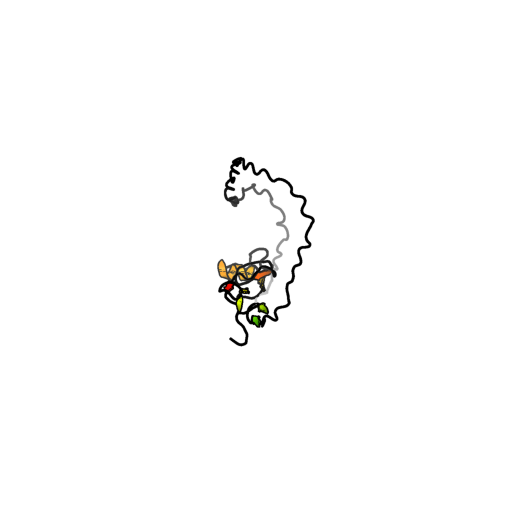20 -15.068 1.00 78.62 107 LYS A C 1
ATOM 849 O O . LYS A 1 107 ? 13.190 -7.670 -15.116 1.00 78.62 107 LYS A O 1
ATOM 854 N N . PHE A 1 108 ? 12.830 -5.450 -15.183 1.00 73.88 108 PHE A N 1
ATOM 855 C CA . PHE A 1 108 ? 11.377 -5.537 -15.322 1.00 73.88 108 PHE A CA 1
ATOM 856 C C . PHE A 1 108 ? 10.955 -6.312 -16.586 1.00 73.88 108 PHE A C 1
ATOM 858 O O . PHE A 1 108 ? 10.242 -7.308 -16.496 1.00 73.88 108 PHE A O 1
ATOM 865 N N . GLU A 1 109 ? 11.454 -5.929 -17.766 1.00 71.06 109 GLU A N 1
ATOM 866 C CA . GLU A 1 109 ? 11.142 -6.595 -19.041 1.00 71.06 109 GLU A CA 1
ATOM 867 C C . GLU A 1 109 ? 11.661 -8.037 -19.093 1.00 71.06 109 GLU A C 1
ATOM 869 O O . GLU A 1 109 ? 11.038 -8.891 -19.722 1.00 71.06 109 GLU A O 1
ATOM 874 N N . SER A 1 110 ? 12.771 -8.343 -18.413 1.00 72.75 110 SER A N 1
ATOM 875 C CA . SER A 1 110 ? 13.294 -9.713 -18.362 1.00 72.75 110 SER A CA 1
ATOM 876 C C . SER A 1 110 ? 12.335 -10.694 -17.686 1.00 72.75 110 SER A C 1
ATOM 878 O O . SER A 1 110 ? 12.151 -11.795 -18.197 1.00 72.75 110 SER A O 1
ATOM 880 N N . VAL A 1 111 ? 11.676 -10.287 -16.594 1.00 74.88 111 VAL A N 1
ATOM 881 C CA . VAL A 1 111 ? 10.757 -11.150 -15.833 1.00 74.88 111 VAL A CA 1
ATOM 882 C C . VAL A 1 111 ? 9.470 -11.437 -16.610 1.00 74.88 111 VAL A C 1
ATOM 884 O O . VAL A 1 111 ? 8.966 -12.555 -16.552 1.00 74.88 111 VAL A O 1
ATOM 887 N N . TYR A 1 112 ? 8.943 -10.453 -17.343 1.00 68.94 112 TYR A N 1
ATOM 888 C CA . TYR A 1 112 ? 7.620 -10.563 -17.974 1.00 68.94 112 TYR A CA 1
ATOM 889 C C . TYR A 1 112 ? 7.652 -10.862 -19.476 1.00 68.94 112 TYR A C 1
ATOM 891 O O . TYR A 1 112 ? 6.725 -11.482 -19.989 1.00 68.94 112 TYR A O 1
ATOM 899 N N . ALA A 1 113 ? 8.687 -10.420 -20.190 1.00 73.94 113 ALA A N 1
ATOM 900 C CA . ALA A 1 113 ? 8.765 -10.496 -21.649 1.00 73.94 113 ALA A CA 1
ATOM 901 C C . ALA A 1 113 ? 10.062 -11.145 -22.163 1.00 73.94 113 ALA A C 1
ATOM 903 O O . ALA A 1 113 ? 10.273 -11.190 -23.372 1.00 73.94 113 ALA A O 1
ATOM 904 N N . GLY A 1 114 ? 10.936 -11.637 -21.273 1.00 69.69 114 GLY A N 1
ATOM 905 C CA . GLY A 1 114 ? 12.220 -12.218 -21.672 1.00 69.69 114 GLY A CA 1
ATOM 906 C C . GLY A 1 114 ? 13.147 -11.195 -22.337 1.00 69.69 114 GLY A C 1
ATOM 907 O O . GLY A 1 114 ? 13.772 -11.495 -23.350 1.00 69.69 114 GLY A O 1
ATOM 908 N N . GLY A 1 115 ? 13.186 -9.973 -21.795 1.00 62.09 115 GLY A N 1
ATOM 909 C CA . GLY A 1 115 ? 13.941 -8.835 -22.326 1.00 62.09 115 GLY A CA 1
ATOM 910 C C . GLY A 1 115 ? 15.388 -9.154 -22.726 1.00 62.09 115 GLY A C 1
ATOM 911 O O . GLY A 1 115 ? 16.145 -9.776 -21.978 1.00 62.09 115 GLY A O 1
ATOM 912 N N . THR A 1 116 ? 15.769 -8.688 -23.915 1.00 65.94 116 THR A N 1
ATOM 913 C CA . THR A 1 116 ? 17.132 -8.769 -24.453 1.00 65.94 116 THR A CA 1
ATOM 914 C C . THR A 1 116 ? 17.995 -7.617 -23.921 1.00 65.94 116 THR A C 1
ATOM 916 O O . THR A 1 116 ? 17.486 -6.620 -23.408 1.00 65.94 116 THR A O 1
ATOM 919 N N . MET A 1 117 ? 19.323 -7.735 -24.027 1.00 62.91 117 MET A N 1
ATOM 920 C CA . MET A 1 117 ? 20.258 -6.664 -23.628 1.00 62.91 117 MET A CA 1
ATOM 921 C C . MET A 1 117 ? 20.107 -5.384 -24.471 1.00 62.91 117 MET A C 1
ATOM 923 O O . MET A 1 117 ? 20.575 -4.325 -24.056 1.00 62.91 117 MET A O 1
ATOM 927 N N . ASP A 1 118 ? 19.434 -5.480 -25.618 1.00 70.75 118 ASP A N 1
ATOM 928 C CA . ASP A 1 118 ? 19.429 -4.462 -26.668 1.00 70.75 118 ASP A CA 1
ATOM 929 C C . ASP A 1 118 ? 18.221 -3.516 -26.611 1.00 70.75 118 ASP A C 1
ATOM 931 O O . ASP A 1 118 ? 18.047 -2.687 -27.508 1.00 70.75 118 ASP A O 1
ATOM 935 N N . THR A 1 119 ? 17.361 -3.605 -25.585 1.00 70.69 119 THR A N 1
ATOM 936 C CA . THR A 1 119 ? 16.241 -2.664 -25.479 1.00 70.69 119 THR A CA 1
ATOM 937 C C . THR A 1 119 ? 16.756 -1.252 -25.163 1.00 70.69 119 THR A C 1
ATOM 939 O O . THR A 1 119 ? 17.503 -1.055 -24.198 1.00 70.69 119 THR A O 1
ATOM 942 N N . PRO A 1 120 ? 16.376 -0.228 -25.953 1.00 78.12 120 PRO A N 1
ATOM 943 C CA . PRO A 1 120 ? 16.735 1.148 -25.642 1.00 78.12 120 PRO A CA 1
ATOM 944 C C . PRO A 1 120 ? 16.147 1.536 -24.279 1.00 78.12 120 PRO A C 1
ATOM 946 O O . PRO A 1 120 ? 15.046 1.109 -23.910 1.00 78.12 120 PRO A O 1
ATOM 949 N N . ASP A 1 121 ? 16.906 2.323 -23.516 1.00 76.06 121 ASP A N 1
ATOM 950 C CA . ASP A 1 121 ? 16.612 2.708 -22.128 1.00 76.06 121 ASP A CA 1
ATOM 951 C C . ASP A 1 121 ? 16.607 1.551 -21.113 1.00 76.06 121 ASP A C 1
ATOM 953 O O . ASP A 1 121 ? 16.064 1.694 -20.017 1.00 76.06 121 ASP A O 1
ATOM 957 N N . SER A 1 122 ? 17.227 0.409 -21.427 1.00 76.12 122 SER A N 1
ATOM 958 C CA . SER A 1 122 ? 17.354 -0.745 -20.518 1.00 76.12 122 SER A CA 1
ATOM 959 C C . SER A 1 122 ? 17.959 -0.382 -19.147 1.00 76.12 122 SER A C 1
ATOM 961 O O . SER A 1 122 ? 17.604 -0.981 -18.127 1.00 76.12 122 SER A O 1
ATOM 963 N N . GLY A 1 123 ? 18.818 0.643 -19.102 1.00 82.06 123 GLY A N 1
ATOM 964 C CA . GLY A 1 123 ? 19.415 1.197 -17.881 1.00 82.06 123 GLY A CA 1
ATOM 965 C C . GLY A 1 123 ? 18.536 2.177 -17.093 1.00 82.06 123 GLY A C 1
ATOM 966 O O . GLY A 1 123 ? 18.912 2.564 -15.987 1.00 82.06 123 GLY A O 1
ATOM 967 N N . LYS A 1 124 ? 17.375 2.588 -17.615 1.00 87.69 124 LYS A N 1
ATOM 968 C CA . LYS A 1 124 ? 16.477 3.514 -16.916 1.00 87.69 124 LYS A CA 1
ATOM 969 C C . LYS A 1 124 ? 15.867 2.828 -15.694 1.00 87.69 124 LYS A C 1
ATOM 971 O O . LYS A 1 124 ? 15.322 1.731 -15.805 1.00 87.69 124 LYS A O 1
ATOM 976 N N . VAL A 1 125 ? 15.955 3.488 -14.541 1.00 89.00 125 VAL A N 1
ATOM 977 C CA . VAL A 1 125 ? 15.341 3.042 -13.285 1.00 89.00 125 VAL A CA 1
ATOM 978 C C . VAL A 1 125 ? 13.936 3.627 -13.186 1.00 89.00 125 VAL A C 1
ATOM 980 O O . VAL A 1 125 ? 13.766 4.844 -13.247 1.00 89.00 125 VAL A O 1
ATOM 983 N N . PHE A 1 126 ? 12.943 2.763 -13.018 1.00 89.69 126 PHE A N 1
ATOM 984 C CA . PHE A 1 126 ? 11.570 3.133 -12.700 1.00 89.69 126 PHE A CA 1
ATOM 985 C C . PHE A 1 126 ? 11.335 2.917 -11.213 1.00 89.69 126 PHE A C 1
ATOM 987 O O . PHE A 1 126 ? 11.681 1.862 -10.690 1.00 89.69 126 PHE A O 1
ATOM 994 N N . GLN A 1 127 ? 10.771 3.913 -10.532 1.00 94.50 127 GLN A N 1
ATOM 995 C CA . GLN A 1 127 ? 10.430 3.810 -9.117 1.00 94.50 127 GLN A CA 1
ATOM 996 C C . GLN A 1 127 ? 8.933 3.584 -8.970 1.00 94.50 127 GLN A C 1
ATOM 998 O O . GLN A 1 127 ? 8.146 4.352 -9.520 1.00 94.50 127 GLN A O 1
ATOM 1003 N N . TYR A 1 128 ? 8.550 2.531 -8.258 1.00 95.69 128 TYR A N 1
ATOM 1004 C CA . TYR A 1 128 ? 7.147 2.202 -8.041 1.00 95.69 128 TYR A CA 1
ATOM 1005 C C . TYR A 1 128 ? 6.955 1.295 -6.821 1.00 95.69 128 TYR A C 1
ATOM 1007 O O . TYR A 1 128 ? 7.894 0.722 -6.263 1.00 95.69 128 TYR A O 1
ATOM 1015 N N . TRP A 1 129 ? 5.702 1.150 -6.402 1.00 97.19 129 TRP A N 1
ATOM 1016 C CA . TRP A 1 129 ? 5.270 0.177 -5.409 1.00 97.19 129 TRP A CA 1
ATOM 1017 C C . TRP A 1 129 ? 5.215 -1.223 -6.013 1.00 97.19 129 TRP A C 1
ATOM 1019 O O . TRP A 1 129 ? 4.339 -1.519 -6.825 1.00 97.19 129 TRP A O 1
ATOM 1029 N N . HIS A 1 130 ? 6.073 -2.134 -5.554 1.00 94.88 130 HIS A N 1
ATOM 1030 C CA . HIS A 1 130 ? 6.156 -3.498 -6.101 1.00 94.88 130 HIS A CA 1
ATOM 1031 C C . HIS A 1 130 ? 4.887 -4.354 -5.924 1.00 94.88 130 HIS A C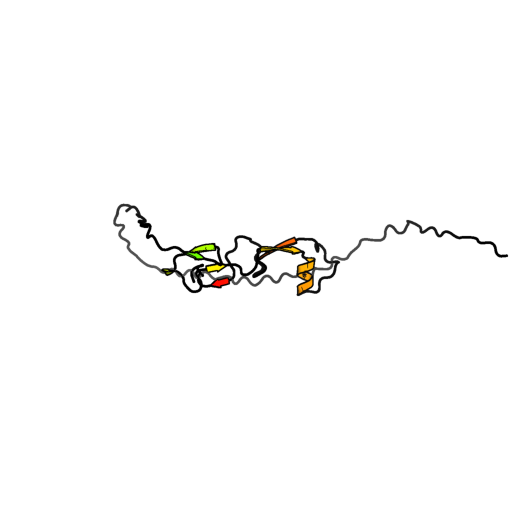 1
ATOM 1033 O O . HIS A 1 130 ? 4.779 -5.419 -6.523 1.00 94.88 130 HIS A O 1
ATOM 1039 N N . CYS A 1 131 ? 3.924 -3.910 -5.115 1.00 95.44 131 CYS A N 1
ATOM 1040 C CA . CYS A 1 131 ? 2.668 -4.622 -4.886 1.00 95.44 131 CYS A CA 1
ATOM 1041 C C . CYS A 1 131 ? 1.563 -4.269 -5.894 1.00 95.44 131 CYS A C 1
ATOM 1043 O O . CYS A 1 131 ? 0.729 -5.120 -6.186 1.00 95.44 131 CYS A O 1
ATOM 1045 N N . CYS A 1 132 ? 1.532 -3.043 -6.423 1.00 95.06 132 CYS A N 1
ATOM 1046 C CA . CYS A 1 132 ? 0.442 -2.573 -7.288 1.00 95.06 132 CYS A CA 1
ATOM 1047 C C . CYS A 1 132 ? 0.893 -1.803 -8.533 1.00 95.06 132 CYS A C 1
ATOM 1049 O O . CYS A 1 132 ? 0.056 -1.475 -9.368 1.00 95.06 132 CYS A O 1
ATOM 1051 N N . GLY A 1 133 ? 2.185 -1.496 -8.662 1.00 94.06 133 GLY A N 1
ATOM 1052 C CA . GLY A 1 133 ? 2.711 -0.729 -9.789 1.00 94.06 133 GLY A CA 1
ATOM 1053 C C . GLY A 1 133 ? 2.504 0.784 -9.686 1.00 94.06 133 GLY A C 1
ATOM 1054 O O . GLY A 1 133 ? 2.816 1.480 -10.644 1.00 94.06 133 GLY A O 1
ATOM 1055 N N . SER A 1 134 ? 1.987 1.314 -8.570 1.00 96.31 134 SER A N 1
ATOM 1056 C CA . SER A 1 134 ? 1.850 2.769 -8.413 1.00 96.31 134 SER A CA 1
ATOM 1057 C C . SER A 1 134 ? 3.223 3.443 -8.410 1.00 96.31 134 SER A C 1
ATOM 1059 O O . SER A 1 134 ? 4.098 3.087 -7.623 1.00 96.31 134 SER A O 1
ATOM 1061 N N . GLU A 1 135 ? 3.393 4.440 -9.272 1.00 95.75 135 GLU A N 1
ATOM 1062 C CA . GLU A 1 135 ? 4.614 5.244 -9.391 1.00 95.75 135 GLU A CA 1
ATOM 1063 C C . GLU A 1 135 ? 4.704 6.336 -8.312 1.00 95.75 135 GLU A C 1
ATOM 1065 O O . GLU A 1 135 ? 5.768 6.913 -8.096 1.00 95.75 135 GLU 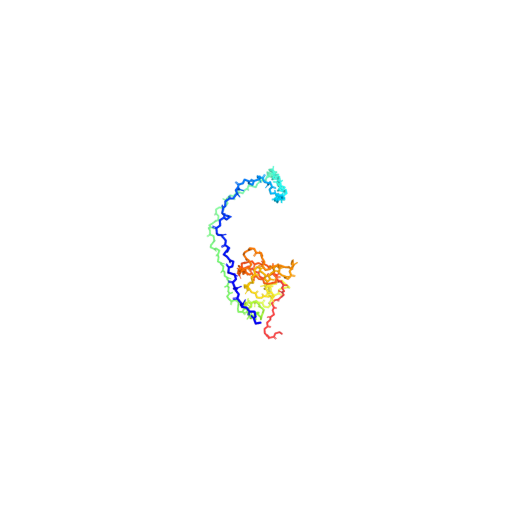A O 1
ATOM 1070 N N . ASN A 1 136 ? 3.599 6.630 -7.618 1.00 96.19 136 ASN A N 1
ATOM 1071 C CA . ASN A 1 136 ? 3.542 7.683 -6.613 1.00 96.19 136 ASN A CA 1
ATOM 1072 C C . ASN A 1 136 ? 3.852 7.118 -5.210 1.00 96.19 136 ASN A C 1
ATOM 1074 O O . ASN A 1 136 ? 3.060 6.335 -4.675 1.00 96.19 136 ASN A O 1
ATOM 1078 N N . PRO A 1 137 ? 4.941 7.560 -4.548 1.00 95.56 137 PRO A N 1
ATOM 1079 C CA . PRO A 1 137 ? 5.279 7.120 -3.192 1.00 95.56 137 PRO A CA 1
ATOM 1080 C C . PRO A 1 137 ? 4.180 7.394 -2.159 1.00 95.56 137 PRO A C 1
ATOM 1082 O O . PRO A 1 137 ? 4.120 6.722 -1.134 1.00 95.56 137 PRO A O 1
ATOM 1085 N N . PHE A 1 138 ? 3.318 8.380 -2.416 1.00 95.06 138 PHE A N 1
ATOM 1086 C CA . PHE A 1 138 ? 2.283 8.831 -1.486 1.00 95.06 138 PHE A CA 1
ATOM 1087 C C . PHE A 1 138 ? 0.896 8.264 -1.788 1.00 95.06 138 PHE A C 1
ATOM 1089 O O . PHE A 1 138 ? -0.064 8.615 -1.099 1.00 95.06 138 PHE A O 1
ATOM 1096 N N . ASP A 1 139 ? 0.762 7.404 -2.802 1.00 95.56 139 ASP A N 1
ATOM 1097 C CA . ASP A 1 139 ? -0.517 6.755 -3.059 1.00 95.56 139 ASP A CA 1
ATOM 1098 C C . ASP A 1 139 ? -0.928 5.899 -1.855 1.00 95.56 139 ASP A C 1
ATOM 1100 O O . ASP A 1 139 ? -0.096 5.178 -1.286 1.00 95.56 139 ASP A O 1
ATOM 1104 N N . PRO A 1 140 ? -2.217 5.932 -1.470 1.00 94.69 140 PRO A N 1
ATOM 1105 C CA . PRO A 1 140 ? -2.700 5.116 -0.375 1.00 94.69 140 PRO A CA 1
ATOM 1106 C C . PRO A 1 140 ? -2.468 3.640 -0.688 1.00 94.69 140 PRO A C 1
ATOM 1108 O O . PRO A 1 140 ? -2.534 3.208 -1.841 1.00 94.69 140 PRO A O 1
ATOM 1111 N N . GLY A 1 141 ? -2.268 2.852 0.364 1.00 96.56 141 GLY A N 1
ATOM 1112 C CA . GLY A 1 141 ? -2.057 1.420 0.235 1.00 96.56 141 GLY A CA 1
ATOM 1113 C C . GLY A 1 141 ? -3.082 0.717 -0.656 1.00 96.56 141 GLY A C 1
ATOM 1114 O O . GLY A 1 141 ? -4.297 0.961 -0.564 1.00 96.56 141 GLY A O 1
ATOM 1115 N N . CYS A 1 142 ? -2.588 -0.172 -1.518 1.00 97.31 142 CYS A N 1
ATOM 1116 C CA . CYS A 1 142 ? -3.425 -0.966 -2.418 1.00 97.31 142 CYS A CA 1
ATOM 1117 C C . CYS A 1 142 ? -4.161 -2.110 -1.705 1.00 97.31 142 CYS A C 1
ATOM 1119 O O . CYS A 1 142 ? -5.123 -2.645 -2.248 1.00 97.31 142 CYS A O 1
ATOM 1121 N N . THR A 1 143 ? -3.741 -2.464 -0.488 1.00 97.62 143 THR A N 1
ATOM 1122 C CA . THR A 1 143 ? -4.367 -3.502 0.338 1.00 97.62 143 THR A CA 1
ATOM 1123 C C . THR A 1 143 ? -5.179 -2.855 1.452 1.00 97.62 143 THR A C 1
ATOM 1125 O O . THR A 1 143 ? -4.732 -1.879 2.054 1.00 97.62 143 THR A O 1
ATOM 1128 N N . ALA A 1 144 ? -6.369 -3.396 1.726 1.00 97.62 144 ALA A N 1
ATOM 1129 C CA . ALA A 1 144 ? -7.229 -2.968 2.823 1.00 97.62 144 ALA A CA 1
ATOM 1130 C C . ALA A 1 144 ? -7.416 -4.112 3.827 1.00 97.62 144 ALA A C 1
ATOM 1132 O O . ALA A 1 144 ? -7.710 -5.235 3.424 1.00 97.62 144 ALA A O 1
ATOM 1133 N N . ALA A 1 145 ? -7.257 -3.815 5.113 1.00 97.50 145 ALA A N 1
ATOM 1134 C CA . ALA A 1 145 ? -7.447 -4.756 6.217 1.00 97.50 145 ALA A CA 1
ATOM 1135 C C . ALA A 1 145 ? -7.900 -3.985 7.474 1.00 97.50 145 ALA A C 1
ATOM 1137 O O . ALA A 1 145 ? -7.844 -2.750 7.476 1.00 97.50 145 ALA A O 1
ATOM 1138 N N . PRO A 1 146 ? -8.330 -4.646 8.561 1.00 97.88 146 PRO A N 1
ATOM 1139 C CA . PRO A 1 146 ? -8.361 -3.983 9.860 1.00 97.88 146 PRO A CA 1
ATOM 1140 C C . PRO A 1 146 ? -6.938 -3.587 10.286 1.00 97.88 146 PRO A C 1
ATOM 1142 O O . PRO A 1 146 ? -5.950 -4.216 9.900 1.00 97.88 146 PRO A O 1
ATOM 1145 N N . HIS A 1 147 ? -6.819 -2.528 11.082 1.00 97.44 147 HIS A N 1
ATOM 1146 C CA . HIS A 1 147 ? -5.576 -2.230 11.782 1.00 97.44 147 HIS A CA 1
ATOM 1147 C C . HIS A 1 147 ? -5.222 -3.377 12.731 1.00 97.44 147 HIS A C 1
ATOM 1149 O O . HIS A 1 147 ? -6.107 -4.005 13.311 1.00 97.44 147 HIS A O 1
ATOM 1155 N N . ALA A 1 148 ? -3.925 -3.614 12.908 1.00 96.00 148 ALA A N 1
ATOM 1156 C CA . ALA A 1 148 ? -3.412 -4.595 13.852 1.00 96.00 148 ALA A CA 1
ATOM 1157 C C . ALA A 1 148 ? -2.508 -3.881 14.855 1.00 96.00 148 ALA A C 1
ATOM 1159 O O . ALA A 1 148 ? -1.555 -3.212 14.441 1.00 96.00 148 ALA A O 1
ATOM 1160 N N . SER A 1 149 ? -2.812 -3.983 16.149 1.00 95.69 149 SER A N 1
ATOM 1161 C CA . SER A 1 149 ? -1.958 -3.396 17.181 1.00 95.69 149 SER A CA 1
ATOM 1162 C C . SER A 1 149 ? -0.758 -4.297 17.493 1.00 95.69 149 SER A C 1
ATOM 1164 O O . SER A 1 149 ? -0.657 -5.426 16.998 1.00 95.69 149 SER A O 1
ATOM 1166 N N . TYR A 1 150 ? 0.198 -3.768 18.256 1.00 91.81 150 TYR A N 1
ATOM 1167 C CA . TYR A 1 150 ? 1.318 -4.551 18.785 1.00 91.81 150 TYR A CA 1
ATOM 1168 C C . TYR A 1 150 ? 0.902 -5.463 19.946 1.00 91.81 150 TYR A C 1
ATOM 1170 O O . TYR A 1 150 ? 1.562 -6.475 20.159 1.00 91.81 150 TYR A O 1
ATOM 1178 N N . ASP A 1 151 ? -0.179 -5.114 20.649 1.00 85.25 151 ASP A N 1
ATOM 1179 C CA . ASP A 1 151 ? -0.712 -5.853 21.801 1.00 85.25 151 ASP A CA 1
ATOM 1180 C C . ASP A 1 151 ? -1.714 -6.960 21.409 1.00 85.25 151 ASP A C 1
ATOM 1182 O O . ASP A 1 151 ? -2.147 -7.710 22.281 1.00 85.25 151 ASP A O 1
ATOM 1186 N N . ASP A 1 152 ? -2.099 -7.034 20.124 1.00 76.75 152 ASP A N 1
ATOM 1187 C CA . ASP A 1 152 ? -2.926 -8.104 19.527 1.00 76.75 152 ASP A CA 1
ATOM 1188 C C . ASP A 1 152 ? -2.077 -9.235 18.923 1.00 76.75 152 ASP A C 1
ATOM 1190 O O . ASP A 1 152 ? -1.120 -8.931 18.154 1.00 76.75 152 ASP A O 1
#

Secondary structure (DSSP, 8-state):
-PPP--------------------PPPS---------------------------------------------EE-TTT--EE-GGG--TTSEEE-SS-EEEEEHHHHHHHHH---TT-TTTTPEEEEETTT----TTSPPSEEE----S--

Mean predicted aligned error: 19.53 Å

Radius of gyration: 34.05 Å; Cα contacts (8 Å, |Δi|>4): 140; chains: 1; bounding box: 107×59×75 Å

pLDDT: mean 72.01, std 20.99, range [37.22, 97.88]

Sequence (152 aa):
MSKHGQLVERRNLKDFYMALTVPLSISPYARKKSPIFPHRFNPYPSSVKTSHSVSKSAPHPILCSSEPSAHNLKTCKVCKTQFDPLLNHPRACRFHTAHFGGETKRKFESVYAGGTMDTPDSGKVFQYWHCCGSENPFDPGCTAAPHASYDD